Protein AF-A0A1W9LM79-F1 (afdb_monomer)

Foldseek 3Di:
DVQLLCLLVQVVVDPDPVSNVVSVVSNVVVVVVVVVVVVVLQVVVDDPPCVVVSVVVVVVVVVVVVVVLCVVLVVCCVPPNCVVSSVVSSVVVVVVVVVCVVCVVVSVDDDDDPPPPDDD

Secondary structure (DSSP, 8-state):
-HHHHHHHHHHTT--SHHHHHHHHHHHHHHHHTTHHHHHHHHHHHSPTT-HHHHHHHHHHHHHHHHHHHHHHHHHHHHHH-HHHHHHHHHHHHHHHHHHHHHTHHHHH------------

Radius of gyration: 18.41 Å; Cα contacts (8 Å, |Δi|>4): 58; chains: 1; bounding box: 43×33×53 Å

pLDDT: mean 84.74, std 12.46, range [44.78, 97.0]

Structure (mmCIF, N/CA/C/O backbone):
data_AF-A0A1W9LM79-F1
#
_entry.id   AF-A0A1W9LM79-F1
#
loop_
_atom_site.group_PDB
_atom_site.id
_atom_site.type_symbol
_atom_site.label_atom_id
_atom_site.label_alt_id
_atom_site.label_comp_id
_atom_site.label_asym_id
_atom_site.label_entity_id
_atom_site.label_seq_id
_atom_site.pdbx_PDB_ins_code
_atom_site.Cartn_x
_atom_site.Cartn_y
_atom_site.Cartn_z
_atom_site.occupancy
_atom_site.B_iso_or_equiv
_atom_site.auth_seq_id
_atom_site.auth_comp_id
_atom_site.auth_asym_id
_atom_site.auth_atom_id
_atom_site.pdbx_PDB_model_num
ATOM 1 N N . MET A 1 1 ? -6.449 5.647 -0.532 1.00 77.81 1 MET A N 1
ATOM 2 C CA . MET A 1 1 ? -6.867 4.436 -1.270 1.00 77.81 1 MET A CA 1
ATOM 3 C C . MET A 1 1 ? -6.899 4.677 -2.781 1.00 77.81 1 MET A C 1
ATOM 5 O O . MET A 1 1 ? -6.191 3.982 -3.491 1.00 77.81 1 MET A O 1
ATOM 9 N N . PHE A 1 2 ? -7.597 5.697 -3.304 1.00 81.38 2 PHE A N 1
ATOM 10 C CA . PHE A 1 2 ? -7.548 5.970 -4.755 1.00 81.38 2 PHE A CA 1
ATOM 11 C C . PHE A 1 2 ? -6.142 6.357 -5.250 1.00 81.38 2 PHE A C 1
ATOM 13 O O . PHE A 1 2 ? -5.620 5.727 -6.162 1.00 81.38 2 PHE A O 1
ATOM 20 N N . LEU A 1 3 ? -5.488 7.317 -4.580 1.00 82.44 3 LEU A N 1
ATOM 21 C CA . LEU A 1 3 ? -4.123 7.742 -4.918 1.00 82.44 3 LEU A CA 1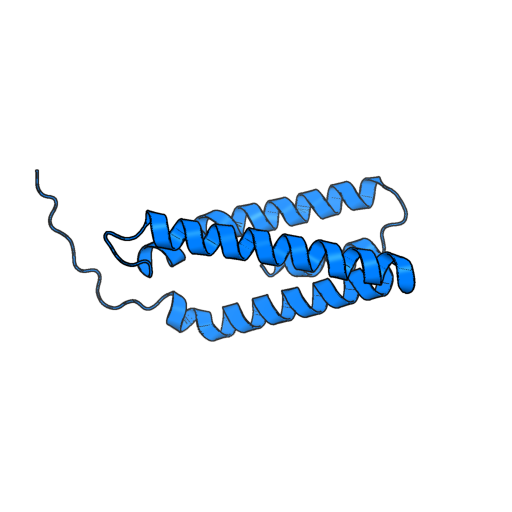
ATOM 22 C C . LEU A 1 3 ? -3.119 6.577 -4.872 1.00 82.44 3 LEU A C 1
ATOM 24 O O . LEU A 1 3 ? -2.298 6.435 -5.767 1.00 82.44 3 LEU A O 1
ATOM 28 N N . THR A 1 4 ? -3.233 5.705 -3.867 1.00 84.19 4 THR A N 1
ATOM 29 C CA . THR A 1 4 ? -2.347 4.546 -3.682 1.00 84.19 4 THR A CA 1
ATOM 30 C C . THR A 1 4 ? -2.567 3.455 -4.731 1.00 84.19 4 THR A C 1
ATOM 32 O O . THR A 1 4 ? -1.628 2.743 -5.052 1.00 84.19 4 THR A O 1
ATOM 35 N N . SER A 1 5 ? -3.771 3.339 -5.305 1.00 83.62 5 SER A N 1
ATOM 36 C CA . SER A 1 5 ? -4.100 2.301 -6.302 1.00 83.62 5 SER A CA 1
ATOM 37 C C . SER A 1 5 ? -3.487 2.569 -7.683 1.00 83.62 5 SER A C 1
ATOM 39 O O . SER A 1 5 ? -3.295 1.645 -8.472 1.00 83.62 5 SER A O 1
ATOM 41 N N . ILE A 1 6 ? -3.167 3.833 -7.982 1.00 84.50 6 ILE A N 1
ATOM 42 C CA . ILE A 1 6 ? -2.577 4.245 -9.265 1.00 84.50 6 ILE A CA 1
ATOM 43 C C . ILE A 1 6 ? -1.055 4.039 -9.267 1.00 84.50 6 ILE A C 1
ATOM 45 O O . ILE A 1 6 ? -0.471 3.809 -10.323 1.00 84.50 6 ILE A O 1
ATOM 49 N N . VAL A 1 7 ? -0.407 4.066 -8.098 1.00 88.62 7 VAL A N 1
ATOM 50 C CA . VAL A 1 7 ? 1.058 3.977 -7.996 1.00 88.62 7 VAL A CA 1
ATOM 51 C C . VAL A 1 7 ? 1.636 2.703 -8.625 1.00 88.62 7 VAL A C 1
ATOM 53 O O . VAL A 1 7 ? 2.592 2.835 -9.390 1.00 88.62 7 VAL A O 1
ATOM 56 N N . PRO A 1 8 ? 1.076 1.494 -8.409 1.00 86.56 8 PRO A N 1
ATOM 57 C CA . PRO A 1 8 ? 1.665 0.288 -8.977 1.00 86.56 8 PRO A CA 1
ATOM 58 C C . PRO A 1 8 ? 1.621 0.247 -10.510 1.00 86.56 8 PRO A C 1
ATOM 60 O O . PRO A 1 8 ? 2.518 -0.326 -11.122 1.00 86.56 8 PRO A O 1
ATOM 63 N N . LEU A 1 9 ? 0.665 0.937 -11.149 1.00 88.12 9 LEU A N 1
ATOM 64 C CA . LEU A 1 9 ? 0.668 1.120 -12.607 1.00 88.12 9 LEU A CA 1
ATOM 65 C C . LEU A 1 9 ? 1.874 1.947 -13.067 1.00 88.12 9 LEU A C 1
ATOM 67 O O . LEU A 1 9 ? 2.422 1.699 -14.137 1.00 88.12 9 LEU A O 1
ATOM 71 N N . GLY A 1 10 ? 2.317 2.903 -12.249 1.00 85.81 10 GLY A N 1
ATOM 72 C CA . GLY A 1 10 ? 3.507 3.705 -12.515 1.00 85.81 10 GLY A CA 1
ATOM 73 C C . GLY A 1 10 ? 4.794 2.879 -12.554 1.00 85.81 10 GLY A C 1
ATOM 74 O O . GLY A 1 10 ? 5.683 3.191 -13.347 1.00 85.81 10 GLY A O 1
ATOM 75 N N . TYR A 1 11 ? 4.887 1.791 -11.777 1.00 87.44 11 TYR A N 1
ATOM 76 C CA . TYR A 1 11 ? 6.069 0.919 -11.791 1.00 87.44 11 TYR A CA 1
ATOM 77 C C . TYR A 1 11 ? 6.280 0.221 -13.142 1.00 87.44 11 TYR A C 1
ATOM 79 O O . TYR A 1 11 ? 7.409 -0.135 -13.467 1.00 87.44 11 TYR A O 1
ATOM 87 N N . ILE A 1 12 ? 5.233 0.079 -13.964 1.00 87.94 12 ILE A N 1
ATOM 88 C CA . ILE A 1 12 ? 5.332 -0.501 -15.314 1.00 87.94 12 ILE A CA 1
ATOM 89 C C . ILE A 1 12 ? 6.205 0.368 -16.234 1.00 87.94 12 ILE A C 1
ATOM 91 O O . ILE A 1 12 ? 6.903 -0.154 -17.099 1.00 87.94 12 ILE A O 1
ATOM 95 N N . PHE A 1 13 ? 6.199 1.687 -16.029 1.00 87.44 13 PHE A N 1
ATOM 96 C CA . PHE A 1 13 ? 6.942 2.653 -16.846 1.00 87.44 13 PHE A CA 1
ATOM 97 C C . PHE A 1 13 ? 8.297 3.043 -16.232 1.00 87.44 13 PHE A C 1
ATOM 99 O O . PHE A 1 13 ? 8.996 3.919 -16.747 1.00 87.44 13 PHE A O 1
ATOM 106 N N . ALA A 1 14 ? 8.682 2.427 -15.111 1.00 87.19 14 ALA A N 1
ATOM 107 C CA . ALA A 1 14 ? 9.886 2.791 -14.381 1.00 87.19 14 ALA A CA 1
ATOM 108 C C . ALA A 1 14 ? 11.142 2.153 -15.001 1.00 87.19 14 ALA A C 1
ATOM 110 O O . ALA A 1 14 ? 11.462 0.998 -14.743 1.00 87.19 14 ALA A O 1
ATOM 11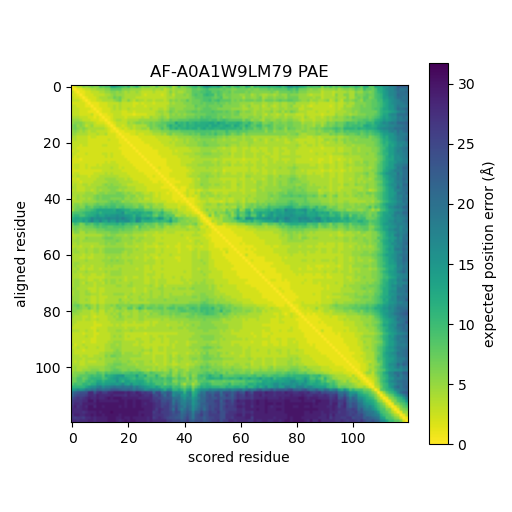1 N N . THR A 1 15 ? 11.892 2.934 -15.782 1.00 85.94 15 THR A N 1
ATOM 112 C CA . THR A 1 15 ? 13.169 2.481 -16.376 1.00 85.94 15 THR A CA 1
ATOM 113 C C . THR A 1 15 ? 14.392 2.748 -15.489 1.00 85.94 15 THR A C 1
ATOM 115 O O . THR A 1 15 ? 15.398 2.055 -15.602 1.00 85.94 15 THR A O 1
ATOM 118 N N . LEU A 1 16 ? 14.330 3.755 -14.606 1.00 90.12 16 LEU A N 1
ATOM 119 C CA . LEU A 1 16 ? 15.422 4.127 -13.699 1.00 90.12 16 LEU A CA 1
ATOM 120 C C . LEU A 1 16 ? 15.016 3.936 -12.229 1.00 90.12 16 LEU A C 1
ATOM 122 O O . LEU A 1 16 ? 13.854 4.178 -11.892 1.00 90.12 16 LEU A O 1
ATOM 126 N N . PRO A 1 17 ? 15.969 3.621 -11.324 1.00 88.88 17 PRO A N 1
ATOM 127 C CA . PRO A 1 17 ? 15.687 3.456 -9.895 1.00 88.88 17 PRO A CA 1
ATOM 128 C C . PRO A 1 17 ? 15.018 4.676 -9.245 1.00 88.88 17 PRO A C 1
ATOM 130 O O . PRO A 1 17 ? 14.146 4.524 -8.396 1.00 88.88 17 PRO A O 1
ATOM 13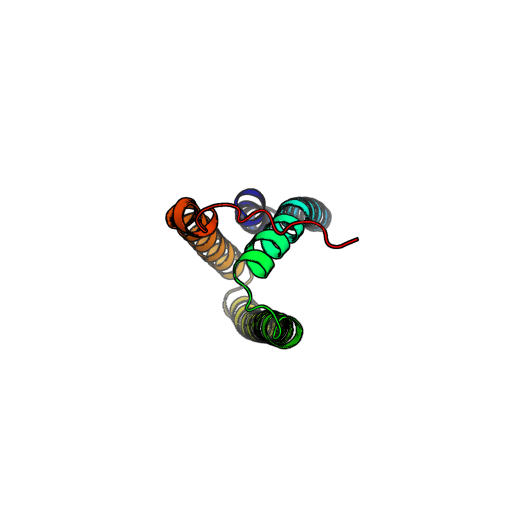3 N N . TRP A 1 18 ? 15.362 5.894 -9.682 1.00 91.38 18 TRP A N 1
ATOM 134 C CA . TRP A 1 18 ? 14.774 7.138 -9.166 1.00 91.38 18 TRP A CA 1
ATOM 135 C C . TRP A 1 18 ? 13.256 7.237 -9.361 1.00 91.38 18 TRP A C 1
ATOM 137 O O . TRP A 1 18 ? 12.576 7.817 -8.515 1.00 91.38 18 TRP A O 1
ATOM 147 N N . HIS A 1 19 ? 12.704 6.630 -10.418 1.00 91.31 19 HIS A N 1
ATOM 148 C CA . HIS A 1 19 ? 11.254 6.598 -10.626 1.00 91.31 19 HIS A CA 1
ATOM 149 C C . HIS A 1 19 ? 10.544 5.792 -9.531 1.00 91.31 19 HIS A C 1
ATOM 151 O O . HIS A 1 19 ? 9.468 6.187 -9.090 1.00 91.31 19 HIS A O 1
ATOM 157 N N . LEU A 1 20 ? 11.163 4.707 -9.049 1.00 90.50 20 LEU A N 1
ATOM 158 C CA . LEU A 1 20 ? 10.596 3.872 -7.989 1.00 90.50 20 LEU A CA 1
ATOM 159 C C . LEU A 1 20 ? 10.508 4.637 -6.668 1.00 90.50 20 LEU A C 1
ATOM 161 O O . LEU A 1 20 ? 9.470 4.597 -6.020 1.00 90.50 20 LEU A O 1
ATOM 165 N N . TYR A 1 21 ? 11.556 5.382 -6.302 1.00 91.88 21 TYR A N 1
ATOM 166 C CA . TYR A 1 21 ? 11.555 6.189 -5.077 1.00 91.88 21 TYR A CA 1
ATOM 167 C C . TYR A 1 21 ? 10.493 7.291 -5.104 1.00 91.88 21 TYR A C 1
ATOM 169 O O . TYR A 1 21 ? 9.825 7.526 -4.099 1.00 91.88 21 TYR A O 1
ATOM 177 N N . LEU A 1 22 ? 10.307 7.948 -6.253 1.00 92.81 22 LEU A N 1
ATOM 178 C CA . LEU A 1 22 ? 9.275 8.973 -6.412 1.00 92.81 22 LEU A CA 1
ATOM 179 C C . LEU A 1 22 ? 7.870 8.366 -6.301 1.00 92.81 22 LEU A C 1
ATOM 181 O O . LEU A 1 22 ? 7.016 8.904 -5.596 1.00 92.81 22 LEU A O 1
ATOM 185 N N . LEU A 1 23 ? 7.640 7.232 -6.964 1.00 92.50 23 LEU A N 1
ATOM 186 C CA . LEU A 1 23 ? 6.377 6.500 -6.886 1.00 92.50 23 LEU A CA 1
ATOM 187 C C . LEU A 1 23 ? 6.092 6.020 -5.457 1.00 92.50 23 LEU A C 1
ATOM 189 O O . LEU A 1 23 ? 4.982 6.209 -4.964 1.00 92.50 23 LEU A O 1
ATOM 193 N N . GLU A 1 24 ? 7.098 5.495 -4.757 1.00 92.50 24 GLU A N 1
ATOM 194 C CA . GLU A 1 24 ? 6.964 5.074 -3.361 1.00 92.50 24 GLU A CA 1
ATOM 195 C C . GLU A 1 24 ? 6.641 6.253 -2.437 1.00 92.50 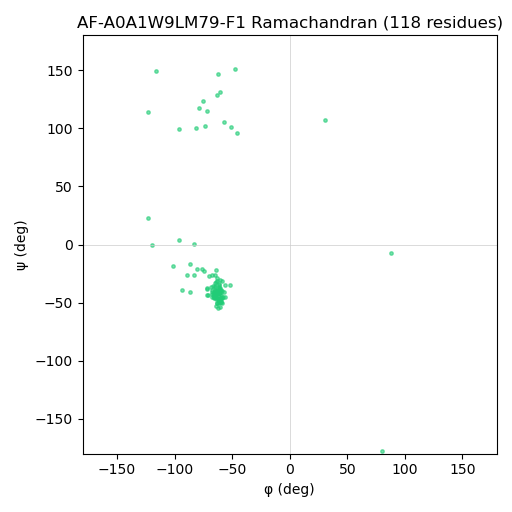24 GLU A C 1
ATOM 197 O O . GLU A 1 24 ? 5.785 6.140 -1.562 1.00 92.50 24 GLU A O 1
ATOM 202 N N . ALA A 1 25 ? 7.246 7.423 -2.665 1.00 93.12 25 ALA A N 1
ATOM 203 C CA . ALA A 1 25 ? 6.910 8.631 -1.917 1.00 93.12 25 ALA A CA 1
ATOM 204 C C . ALA A 1 25 ? 5.437 9.036 -2.119 1.00 93.12 25 ALA A C 1
ATOM 206 O O . ALA A 1 25 ? 4.748 9.372 -1.153 1.00 93.12 25 ALA A O 1
ATOM 207 N N . LEU A 1 26 ? 4.918 8.950 -3.349 1.00 92.62 26 LEU A N 1
ATOM 208 C CA . LEU A 1 26 ? 3.498 9.196 -3.633 1.00 92.62 26 LEU A CA 1
ATOM 209 C C . LEU A 1 26 ? 2.585 8.162 -2.963 1.00 92.62 26 LEU A C 1
ATOM 211 O O . LEU A 1 26 ? 1.531 8.521 -2.428 1.00 92.62 26 LEU A O 1
ATOM 215 N N . HIS A 1 27 ? 2.990 6.892 -2.953 1.00 91.62 27 HIS A N 1
ATOM 216 C CA . HIS A 1 27 ? 2.268 5.837 -2.247 1.00 91.62 27 HIS A CA 1
ATOM 217 C C . HIS A 1 27 ? 2.213 6.109 -0.740 1.00 91.62 27 HIS A C 1
ATOM 219 O O . HIS A 1 27 ? 1.130 6.090 -0.149 1.00 91.62 27 HIS A O 1
ATOM 225 N N . ALA A 1 28 ? 3.352 6.455 -0.136 1.00 91.81 28 ALA A N 1
ATOM 226 C CA . ALA A 1 28 ? 3.456 6.789 1.278 1.00 91.81 28 ALA A CA 1
ATOM 227 C C . ALA A 1 28 ? 2.582 7.996 1.653 1.00 91.81 28 ALA A C 1
ATOM 229 O O . ALA A 1 28 ? 1.875 7.946 2.660 1.00 91.81 28 ALA A O 1
ATOM 230 N N . LEU A 1 29 ? 2.544 9.041 0.817 1.00 93.38 29 LEU A N 1
ATOM 231 C CA . LEU A 1 29 ? 1.633 10.178 1.003 1.00 93.38 29 LEU A CA 1
ATOM 232 C C . LEU A 1 29 ? 0.166 9.734 0.990 1.00 93.38 29 LEU A C 1
ATOM 234 O O . LEU A 1 29 ? -0.614 10.111 1.866 1.00 93.38 29 LEU A O 1
ATOM 238 N N . GLY A 1 30 ? -0.210 8.883 0.034 1.00 90.44 30 GLY A N 1
ATOM 239 C CA . GLY A 1 30 ? -1.554 8.321 -0.025 1.00 90.44 30 GLY A CA 1
ATOM 240 C C . GLY A 1 30 ? -1.908 7.478 1.205 1.00 90.44 30 GLY A C 1
ATOM 241 O O . GLY A 1 30 ? -3.046 7.542 1.672 1.00 90.44 30 GLY A O 1
ATOM 242 N N . MET A 1 31 ? -0.951 6.727 1.756 1.00 90.38 31 MET A N 1
ATOM 243 C CA . MET A 1 31 ? -1.132 5.945 2.984 1.00 90.38 31 MET A CA 1
ATOM 244 C C . MET A 1 31 ? -1.221 6.826 4.231 1.00 90.38 31 MET A C 1
ATOM 246 O O . MET A 1 31 ? -2.075 6.578 5.083 1.00 90.38 31 MET A O 1
ATOM 250 N N . ALA A 1 32 ? -0.439 7.904 4.309 1.00 91.94 32 ALA A N 1
ATOM 251 C CA . ALA A 1 32 ? -0.519 8.879 5.397 1.00 91.94 32 ALA A CA 1
ATOM 252 C C . ALA A 1 32 ? -1.918 9.510 5.510 1.00 91.94 32 ALA A C 1
ATOM 254 O O . ALA A 1 32 ? -2.385 9.792 6.610 1.00 91.94 32 ALA A O 1
ATOM 255 N N . MET A 1 33 ? -2.628 9.661 4.388 1.00 89.81 33 MET A N 1
ATOM 256 C CA . MET A 1 33 ? -4.021 10.125 4.378 1.00 89.81 33 MET A CA 1
ATOM 257 C C . MET A 1 33 ? -5.034 9.051 4.805 1.00 89.81 33 MET A C 1
ATOM 259 O O . MET A 1 33 ? -6.157 9.388 5.167 1.00 89.81 33 MET A O 1
ATOM 263 N N . VAL A 1 34 ? -4.685 7.764 4.726 1.00 89.00 34 VAL A N 1
ATOM 264 C CA . VAL A 1 34 ? -5.598 6.640 5.001 1.00 89.00 34 VAL A CA 1
ATOM 265 C C . VAL A 1 34 ? -5.512 6.169 6.447 1.00 89.00 34 VAL A C 1
ATOM 267 O O . VAL A 1 34 ? -6.545 5.852 7.038 1.00 89.00 34 VAL A O 1
ATOM 270 N N . ILE A 1 35 ? -4.307 6.132 7.017 1.00 87.62 35 ILE A N 1
ATOM 271 C CA . ILE A 1 35 ? -4.062 5.551 8.343 1.00 87.62 35 ILE A CA 1
ATOM 272 C C . ILE A 1 35 ? -4.886 6.254 9.446 1.00 87.62 35 ILE A C 1
ATOM 274 O O . ILE A 1 35 ? -5.588 5.551 10.179 1.00 87.62 35 ILE A O 1
ATOM 278 N N . PRO A 1 36 ? -4.904 7.602 9.564 1.00 88.75 36 PRO A N 1
ATOM 279 C CA . PRO A 1 36 ? -5.657 8.261 10.634 1.00 88.75 36 PRO A CA 1
ATOM 280 C C . PRO A 1 36 ? -7.184 8.068 10.522 1.00 88.75 36 PRO A C 1
ATOM 282 O O . PRO A 1 36 ? -7.808 7.705 11.524 1.00 88.75 36 PRO A O 1
ATOM 285 N N . PRO A 1 37 ? -7.820 8.238 9.339 1.00 86.88 37 PRO A N 1
ATOM 286 C CA . PRO A 1 37 ? -9.246 7.947 9.180 1.00 86.88 37 PRO A CA 1
ATOM 287 C C . PRO A 1 37 ? -9.617 6.485 9.444 1.00 86.88 37 PRO A C 1
ATOM 289 O O . PRO A 1 37 ? -10.669 6.233 10.032 1.00 86.88 37 PRO A O 1
ATOM 292 N N . TRP A 1 38 ? -8.770 5.529 9.042 1.00 84.94 38 TRP A N 1
ATOM 293 C CA . TRP A 1 38 ? -9.002 4.105 9.301 1.00 84.94 38 TRP A CA 1
ATOM 294 C C . TRP A 1 38 ? -9.092 3.816 10.800 1.00 84.94 38 TRP A C 1
ATOM 296 O O . TRP A 1 38 ? -10.082 3.238 11.248 1.00 84.94 38 TRP A O 1
ATOM 306 N N . GLY A 1 39 ? 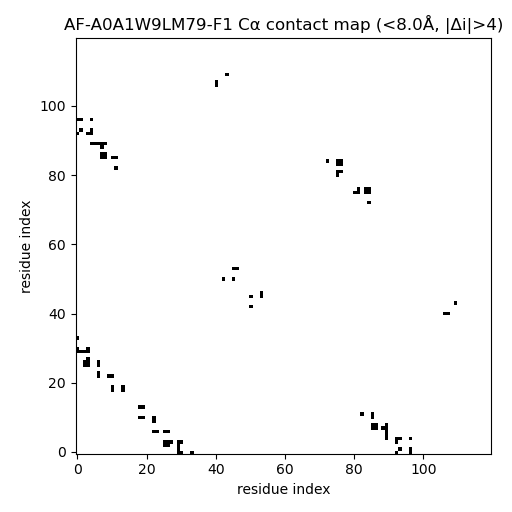-8.131 4.312 11.588 1.00 84.38 39 GLY A N 1
ATOM 307 C CA . GLY A 1 39 ? -8.150 4.147 13.044 1.00 84.38 39 GLY A CA 1
ATOM 308 C C . GLY A 1 39 ? -9.400 4.747 13.699 1.00 84.38 39 GLY A C 1
ATOM 309 O O . GLY A 1 39 ? -10.009 4.118 14.564 1.00 84.38 39 GLY A O 1
ATOM 310 N N . GLY A 1 40 ? -9.850 5.920 13.238 1.00 83.12 40 GLY A N 1
ATOM 311 C CA . GLY A 1 40 ? -11.080 6.548 13.734 1.00 83.12 40 GLY A CA 1
ATOM 312 C C . GLY A 1 40 ? -12.351 5.742 13.430 1.00 83.12 40 GLY A C 1
ATOM 313 O O . GLY A 1 40 ? -13.222 5.597 14.292 1.00 83.12 40 GLY A O 1
ATOM 314 N N . ILE A 1 41 ? -12.459 5.181 12.220 1.00 82.75 41 ILE A N 1
ATOM 315 C CA . ILE A 1 41 ? -13.587 4.317 11.829 1.00 82.75 41 ILE A CA 1
ATOM 316 C C . ILE A 1 41 ? -13.557 3.009 12.624 1.00 82.75 41 ILE A C 1
ATOM 318 O O . ILE A 1 41 ? -14.605 2.566 13.101 1.00 82.75 41 ILE A O 1
ATOM 322 N N . PHE A 1 42 ? -12.375 2.415 12.793 1.00 82.94 42 PHE A N 1
ATOM 323 C CA . PHE A 1 42 ? -12.200 1.143 13.484 1.00 82.94 42 PHE A CA 1
ATOM 324 C C . PHE A 1 42 ? -12.616 1.237 14.954 1.00 82.94 42 PHE A C 1
ATOM 326 O O . PHE A 1 42 ? -13.480 0.477 15.385 1.00 82.94 42 PHE A O 1
ATOM 333 N N . ILE A 1 43 ? -12.121 2.231 15.703 1.00 80.31 43 ILE A N 1
ATOM 334 C CA . ILE A 1 43 ? -12.460 2.409 17.129 1.00 80.31 43 ILE A CA 1
ATOM 335 C C . ILE A 1 43 ? -13.965 2.656 17.330 1.00 80.31 43 ILE A C 1
ATOM 337 O O . ILE A 1 43 ? -14.554 2.165 18.289 1.00 80.31 43 ILE A O 1
ATOM 341 N N . ARG A 1 44 ? -14.639 3.360 16.406 1.00 77.75 44 ARG A N 1
ATOM 342 C CA . ARG A 1 44 ? -16.100 3.580 16.475 1.00 77.75 44 ARG A CA 1
ATOM 343 C C . ARG A 1 44 ? -16.908 2.276 16.377 1.00 77.75 44 ARG A C 1
ATOM 345 O O . ARG A 1 44 ? -18.036 2.192 16.884 1.00 77.75 44 ARG A O 1
ATOM 352 N N . HIS A 1 45 ? -16.364 1.273 15.698 1.00 78.75 45 HIS A N 1
ATOM 353 C CA . HIS A 1 45 ? -17.002 -0.028 15.504 1.00 78.75 45 HIS A CA 1
ATOM 354 C C . HIS A 1 45 ? -16.454 -1.108 16.440 1.00 78.75 45 HIS A C 1
ATOM 356 O O . HIS A 1 45 ? -17.164 -2.083 16.679 1.00 78.75 45 HIS A O 1
ATOM 362 N N . ALA A 1 46 ? -15.270 -0.901 17.017 1.00 79.06 46 ALA A N 1
ATOM 363 C CA . ALA A 1 46 ? -14.665 -1.781 18.001 1.00 79.06 46 ALA A CA 1
ATOM 364 C C . ALA A 1 46 ? -15.517 -1.888 19.277 1.00 79.06 46 ALA A C 1
ATOM 366 O O . ALA A 1 46 ? -16.201 -0.947 19.697 1.00 79.06 46 ALA A O 1
ATOM 367 N N . GLU A 1 47 ? -15.489 -3.070 19.889 1.00 75.38 47 GLU A N 1
ATOM 368 C CA . GLU A 1 47 ? -16.222 -3.356 21.118 1.00 75.38 47 GLU A CA 1
ATOM 369 C C . GLU A 1 47 ? -15.509 -2.709 22.316 1.00 75.38 47 GLU A C 1
ATOM 371 O O . GLU A 1 47 ? -14.329 -2.966 22.576 1.00 75.38 47 GLU A O 1
ATOM 376 N N . LYS A 1 48 ? -16.234 -1.871 23.067 1.00 75.12 48 LYS A N 1
ATOM 377 C CA . LYS A 1 48 ? -15.706 -1.239 24.284 1.00 75.12 48 LYS A CA 1
ATOM 378 C C . LYS A 1 48 ? -15.313 -2.320 25.297 1.00 75.12 48 LYS A C 1
ATOM 380 O O . LYS A 1 48 ? -16.097 -3.224 25.565 1.00 75.12 48 LYS A O 1
ATOM 385 N N . GLY A 1 49 ? -14.112 -2.219 25.866 1.00 78.88 49 GLY A N 1
ATOM 386 C CA . GLY A 1 49 ? -13.576 -3.196 26.827 1.00 78.88 49 GLY A CA 1
ATOM 387 C C . GLY A 1 49 ? -12.816 -4.376 26.206 1.00 78.88 49 GLY A C 1
ATOM 388 O O . GLY A 1 49 ? -12.164 -5.117 26.935 1.00 78.88 49 GLY A O 1
ATOM 389 N N . LYS A 1 50 ? -12.826 -4.524 24.872 1.00 84.00 50 LYS A N 1
ATOM 390 C CA . LYS A 1 50 ? -12.007 -5.508 24.136 1.00 84.00 50 LYS A CA 1
ATOM 391 C C . LYS A 1 50 ? -11.109 -4.857 23.081 1.00 84.00 50 LYS A C 1
ATOM 393 O O . LYS A 1 50 ? -10.668 -5.516 22.146 1.00 84.00 50 LYS A O 1
ATOM 398 N N . GLU A 1 51 ? -10.805 -3.572 23.237 1.00 84.75 51 GLU A N 1
ATOM 399 C CA . GLU A 1 51 ? -10.046 -2.785 22.256 1.00 84.75 51 GLU A CA 1
ATOM 400 C C . GLU A 1 51 ? -8.687 -3.415 21.936 1.00 84.75 51 GLU A C 1
ATOM 402 O O . GLU A 1 51 ? -8.354 -3.582 20.766 1.00 84.75 51 GLU A O 1
ATOM 407 N N . ALA A 1 52 ? -7.945 -3.853 22.959 1.00 85.62 52 ALA A N 1
ATOM 408 C CA . ALA A 1 52 ? -6.659 -4.527 22.779 1.00 85.62 52 ALA A CA 1
ATOM 409 C C . ALA A 1 52 ? -6.783 -5.829 21.964 1.00 85.62 52 ALA A C 1
ATOM 411 O O . ALA A 1 52 ? -5.927 -6.117 21.131 1.00 85.62 52 ALA A O 1
ATOM 412 N N . PHE A 1 53 ? -7.865 -6.591 22.155 1.00 89.56 53 PHE A N 1
ATOM 413 C CA . PHE A 1 53 ? -8.128 -7.802 21.379 1.00 89.56 53 PHE A CA 1
ATOM 414 C C . PHE A 1 53 ? -8.512 -7.474 19.929 1.00 89.56 53 PHE A C 1
ATOM 416 O O . PHE A 1 53 ? -7.982 -8.088 19.008 1.00 89.56 53 PHE A O 1
ATOM 423 N N . CYS A 1 54 ? -9.374 -6.475 19.706 1.00 87.94 54 CYS A N 1
ATOM 424 C CA . CYS A 1 54 ? -9.744 -6.027 18.360 1.00 87.9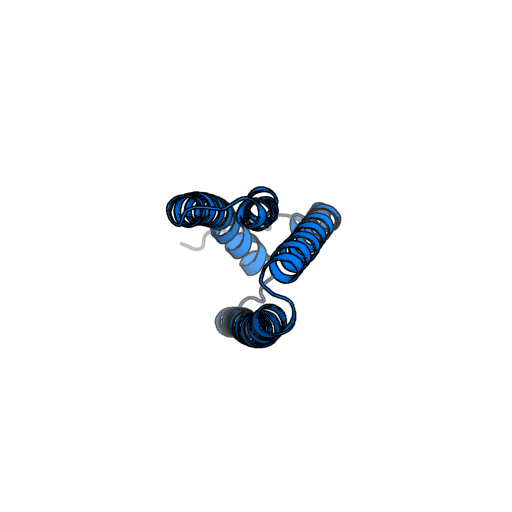4 54 CYS A CA 1
ATOM 425 C C . CYS A 1 54 ? -8.528 -5.526 17.567 1.00 87.94 54 CYS A C 1
ATOM 427 O O . CYS A 1 54 ? -8.344 -5.930 16.422 1.00 87.94 54 CYS A O 1
ATOM 429 N N . TRP A 1 55 ? -7.682 -4.694 18.180 1.00 88.19 55 TRP A N 1
ATOM 430 C CA . TRP A 1 55 ? -6.439 -4.223 17.564 1.00 88.19 55 TRP A CA 1
ATOM 431 C C . TRP A 1 55 ? -5.443 -5.361 17.328 1.00 88.19 55 TRP A C 1
ATOM 433 O O . TRP A 1 55 ? -4.831 -5.420 16.268 1.00 88.19 55 TRP A O 1
ATOM 443 N N . SER A 1 56 ? -5.324 -6.310 18.262 1.00 92.38 56 SER A N 1
ATOM 444 C CA . SER A 1 56 ? -4.483 -7.497 18.069 1.00 92.38 56 SER A CA 1
ATOM 445 C C . SER A 1 56 ? -4.955 -8.353 16.889 1.00 92.38 56 SER A C 1
ATOM 447 O O . SER A 1 56 ? -4.128 -8.803 16.093 1.00 92.38 56 SER A O 1
ATOM 449 N N . LEU A 1 57 ? -6.269 -8.539 16.732 1.00 92.81 57 LEU A N 1
ATOM 450 C CA . LEU A 1 57 ? -6.845 -9.269 15.605 1.00 92.81 57 LEU A CA 1
ATOM 451 C C . LEU A 1 57 ? -6.595 -8.543 14.277 1.00 92.81 57 LEU A C 1
ATOM 453 O O . LEU A 1 57 ? -6.223 -9.180 13.294 1.00 92.81 57 LEU A O 1
ATOM 457 N N . GLU A 1 58 ? -6.755 -7.218 14.260 1.00 91.50 58 GLU A N 1
ATOM 458 C CA . GLU A 1 58 ? -6.478 -6.380 13.090 1.00 91.50 58 GLU A CA 1
ATOM 459 C C . GLU A 1 58 ? -5.005 -6.462 12.675 1.00 91.50 58 GLU A C 1
ATOM 461 O O . GLU A 1 58 ? -4.706 -6.817 11.534 1.00 91.50 58 GLU A O 1
ATOM 466 N N . SER A 1 59 ? -4.085 -6.270 13.621 1.00 92.06 59 SER A N 1
ATOM 467 C CA . SER A 1 59 ? -2.645 -6.326 13.361 1.00 92.06 59 SER A CA 1
ATOM 468 C C . SER A 1 59 ? -2.187 -7.724 12.941 1.00 92.06 59 SER A C 1
ATOM 470 O O . SER A 1 59 ? -1.350 -7.861 12.048 1.00 92.06 59 SER A O 1
ATOM 472 N N . SER A 1 60 ? -2.770 -8.776 13.525 1.00 95.75 60 SER A N 1
ATOM 473 C CA . SER A 1 60 ? -2.523 -10.161 13.100 1.00 95.75 60 SER A CA 1
ATOM 474 C C . SER A 1 60 ? -3.023 -10.401 11.676 1.00 95.75 60 SER A C 1
ATOM 476 O O . SER A 1 60 ? -2.320 -11.009 10.871 1.00 95.75 60 SER A O 1
ATOM 478 N N . GLY A 1 61 ? -4.208 -9.884 11.340 1.00 95.44 61 GLY A N 1
ATOM 479 C CA . GLY A 1 61 ? -4.762 -9.945 9.990 1.00 95.44 61 GLY A CA 1
ATOM 480 C C . GLY A 1 61 ? -3.866 -9.248 8.966 1.00 95.44 61 GLY A C 1
ATOM 481 O O . GLY A 1 61 ? -3.547 -9.838 7.932 1.00 95.44 61 GLY A O 1
ATOM 482 N N . ILE A 1 62 ? -3.388 -8.039 9.283 1.00 93.38 62 ILE A N 1
ATOM 483 C CA . ILE A 1 62 ? -2.418 -7.316 8.450 1.00 93.38 62 ILE A CA 1
ATOM 484 C C . ILE A 1 62 ? -1.144 -8.146 8.283 1.00 93.38 62 ILE A C 1
ATOM 486 O O . ILE A 1 62 ? -0.727 -8.378 7.150 1.00 93.38 62 ILE A O 1
ATOM 490 N N . GLY A 1 63 ? -0.563 -8.656 9.371 1.00 95.25 63 GLY A N 1
ATOM 491 C CA . GLY A 1 63 ? 0.666 -9.452 9.325 1.00 95.25 63 GLY A CA 1
ATOM 492 C C . GLY A 1 63 ? 0.536 -10.720 8.475 1.00 95.25 63 GLY A C 1
ATOM 493 O O . GLY A 1 63 ? 1.377 -10.977 7.613 1.00 95.25 63 GLY A O 1
ATOM 494 N N . ILE A 1 64 ? -0.548 -11.480 8.658 1.00 96.94 64 ILE A N 1
ATOM 495 C CA . ILE A 1 64 ? -0.829 -12.686 7.865 1.00 96.94 64 ILE A CA 1
ATOM 496 C C . ILE A 1 64 ? -1.011 -12.319 6.391 1.00 96.94 64 ILE A C 1
ATOM 498 O O . ILE A 1 64 ? -0.403 -12.947 5.525 1.00 96.94 64 ILE A O 1
ATOM 502 N N . SER A 1 65 ? -1.804 -11.284 6.095 1.00 93.81 65 SER A N 1
ATOM 503 C CA . SER A 1 65 ? -2.040 -10.848 4.716 1.00 93.81 65 SER A CA 1
ATOM 504 C C . SER A 1 65 ? -0.754 -10.382 4.028 1.00 93.81 65 SER A C 1
ATOM 506 O O . SER A 1 65 ? -0.525 -10.744 2.876 1.00 93.81 65 SER A O 1
ATOM 508 N N . ALA A 1 66 ? 0.124 -9.669 4.742 1.00 94.44 66 ALA A N 1
ATOM 509 C CA . ALA A 1 66 ? 1.423 -9.236 4.238 1.00 94.44 66 ALA A CA 1
ATOM 510 C C . ALA A 1 66 ? 2.348 -10.430 3.962 1.00 94.44 66 ALA A C 1
ATOM 512 O O . ALA A 1 66 ? 2.994 -10.474 2.916 1.00 94.44 66 ALA A O 1
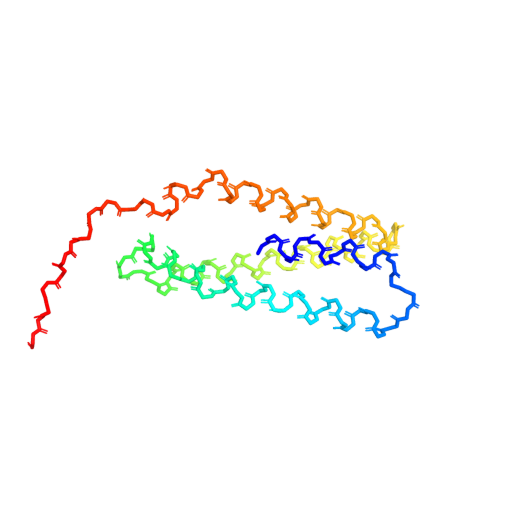ATOM 513 N N . GLY A 1 67 ? 2.369 -11.426 4.854 1.00 97.00 67 GLY A N 1
ATOM 514 C CA . GLY A 1 67 ? 3.125 -12.663 4.653 1.00 97.00 67 GLY A CA 1
ATOM 515 C C . GLY A 1 67 ? 2.651 -13.440 3.424 1.00 97.00 67 GLY A C 1
ATOM 516 O O . GLY A 1 67 ? 3.459 -13.786 2.561 1.00 97.00 67 GLY A O 1
ATOM 517 N N . VAL A 1 68 ? 1.337 -13.655 3.301 1.00 96.38 68 VAL A N 1
ATOM 518 C CA . VAL A 1 68 ? 0.740 -14.330 2.137 1.00 96.38 68 VAL A CA 1
ATOM 519 C C . VAL A 1 68 ? 1.033 -13.551 0.857 1.00 96.38 68 VAL A C 1
ATOM 521 O O . VAL A 1 68 ? 1.531 -14.142 -0.098 1.00 96.38 68 VAL A O 1
ATOM 524 N N . ALA A 1 6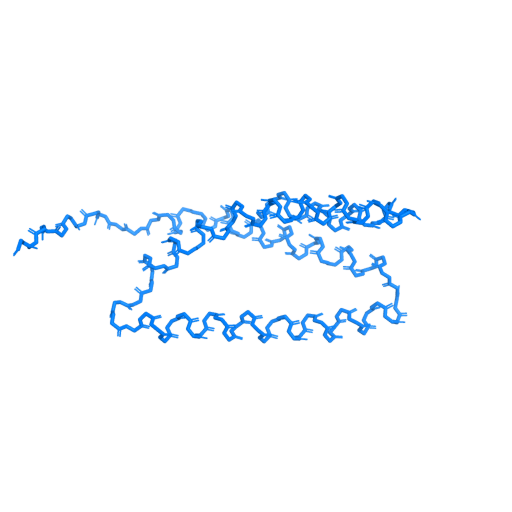9 ? 0.807 -12.234 0.854 1.00 94.06 69 ALA A N 1
ATOM 525 C CA . ALA A 1 69 ? 1.066 -11.373 -0.295 1.00 94.06 69 ALA A CA 1
ATOM 526 C C . ALA A 1 69 ? 2.544 -11.388 -0.710 1.00 94.06 69 ALA A C 1
ATOM 528 O O . ALA A 1 69 ? 2.837 -11.421 -1.904 1.00 94.06 69 ALA A O 1
ATOM 529 N N . GLY A 1 70 ? 3.472 -11.417 0.252 1.00 94.94 70 GLY A N 1
ATOM 530 C CA . GLY A 1 70 ? 4.906 -11.535 -0.006 1.00 94.94 70 GLY A CA 1
ATOM 531 C C . GLY A 1 70 ? 5.277 -12.867 -0.659 1.00 94.94 70 GLY A C 1
ATOM 532 O O . GLY A 1 70 ? 5.996 -12.877 -1.658 1.00 94.94 70 GLY A O 1
ATOM 533 N N . ILE A 1 71 ? 4.740 -13.985 -0.156 1.00 96.56 71 ILE A N 1
ATOM 534 C CA . ILE A 1 71 ? 4.973 -15.322 -0.728 1.00 96.56 71 ILE A CA 1
ATOM 535 C C . ILE A 1 71 ? 4.403 -15.404 -2.147 1.00 96.56 71 ILE A C 1
ATOM 537 O O . ILE A 1 71 ? 5.120 -15.759 -3.085 1.00 96.56 71 ILE A O 1
ATOM 541 N N . THR A 1 72 ? 3.125 -15.054 -2.325 1.00 95.00 72 THR A N 1
ATOM 542 C CA . THR A 1 72 ? 2.466 -15.128 -3.636 1.00 95.00 72 THR A CA 1
ATOM 543 C C . THR A 1 72 ? 3.084 -14.145 -4.620 1.00 95.00 72 THR A C 1
ATOM 545 O O . THR A 1 72 ? 3.328 -14.497 -5.770 1.00 95.00 72 THR A O 1
ATOM 548 N N . GLY A 1 73 ? 3.390 -12.928 -4.166 1.00 93.56 73 GLY A N 1
ATOM 549 C CA . GLY A 1 73 ? 3.996 -11.894 -4.990 1.00 93.56 73 GLY A CA 1
ATOM 550 C C . GLY A 1 73 ? 5.408 -12.267 -5.431 1.00 93.56 73 GLY A C 1
ATOM 551 O O . GLY A 1 73 ? 5.729 -12.165 -6.612 1.00 93.56 73 GLY A O 1
ATOM 552 N N . GLY A 1 74 ? 6.230 -12.797 -4.523 1.00 94.31 74 GLY A N 1
ATOM 553 C CA . GLY A 1 74 ? 7.566 -13.291 -4.856 1.00 94.31 74 GLY A CA 1
ATOM 554 C C . GLY A 1 74 ? 7.534 -14.448 -5.858 1.00 94.31 74 GLY A C 1
ATOM 555 O O . GLY A 1 74 ? 8.321 -14.462 -6.805 1.00 94.31 74 GLY A O 1
ATOM 556 N N . LEU A 1 75 ? 6.595 -15.389 -5.699 1.00 95.69 75 LEU A N 1
ATOM 557 C CA . LEU A 1 75 ? 6.444 -16.517 -6.621 1.00 95.69 75 LEU A CA 1
ATOM 558 C C . LEU A 1 75 ? 6.009 -16.060 -8.022 1.00 95.69 75 LEU A C 1
ATOM 560 O O . LEU A 1 75 ? 6.590 -16.501 -9.014 1.00 95.69 75 LEU A O 1
ATOM 564 N N . ILE A 1 76 ? 5.036 -15.145 -8.103 1.00 94.88 76 ILE A N 1
ATOM 565 C CA . ILE A 1 76 ? 4.569 -14.569 -9.373 1.00 94.88 76 ILE A CA 1
ATOM 566 C C . ILE A 1 76 ? 5.693 -13.779 -10.046 1.00 94.88 76 ILE A C 1
ATOM 568 O O . ILE A 1 76 ? 5.953 -13.991 -11.228 1.00 94.88 76 ILE A O 1
ATOM 572 N N . ALA A 1 77 ? 6.400 -12.929 -9.296 1.00 93.56 77 ALA A N 1
ATOM 573 C CA . ALA A 1 77 ? 7.511 -12.141 -9.822 1.00 93.56 77 ALA A CA 1
ATOM 574 C C . ALA A 1 77 ? 8.640 -13.030 -10.361 1.00 93.56 77 ALA A C 1
ATOM 576 O O . ALA A 1 77 ? 9.195 -12.750 -11.421 1.00 93.56 77 ALA A O 1
ATOM 577 N N . LYS A 1 78 ? 8.947 -14.134 -9.667 1.00 94.62 78 LYS A N 1
ATOM 578 C CA . LYS A 1 78 ? 9.961 -15.099 -10.106 1.00 94.62 78 LYS A CA 1
ATOM 579 C C . LYS A 1 78 ? 9.548 -15.857 -11.372 1.00 94.62 78 LYS A C 1
ATOM 581 O O . LYS A 1 78 ? 10.404 -16.120 -12.209 1.00 94.62 78 LYS A O 1
ATOM 586 N N . ALA A 1 79 ? 8.276 -16.241 -11.498 1.00 94.75 79 ALA A N 1
ATOM 587 C CA . ALA A 1 79 ? 7.801 -17.084 -12.598 1.00 94.75 79 ALA A CA 1
ATOM 588 C C . ALA A 1 79 ? 7.398 -16.293 -13.857 1.00 94.75 79 ALA A C 1
ATOM 590 O O . ALA A 1 79 ? 7.698 -16.721 -14.967 1.00 94.75 79 ALA A O 1
ATOM 591 N N . PHE A 1 80 ? 6.729 -15.150 -13.690 1.00 91.62 80 PHE A N 1
ATOM 592 C CA . PHE A 1 80 ? 6.128 -14.369 -14.781 1.00 91.62 80 PHE A CA 1
ATOM 593 C C . PHE A 1 80 ? 6.688 -12.940 -14.895 1.00 91.62 80 PHE A C 1
ATOM 595 O O . PHE A 1 80 ? 6.270 -12.179 -15.769 1.00 91.62 80 PHE A O 1
ATOM 602 N N . GLY A 1 81 ? 7.626 -12.559 -14.024 1.00 91.25 81 GLY A N 1
ATOM 603 C CA . GLY A 1 81 ? 8.172 -11.205 -13.957 1.00 91.25 81 GLY A CA 1
ATOM 604 C C . GLY A 1 81 ? 7.273 -10.217 -13.205 1.00 91.25 81 GLY A C 1
ATOM 605 O O . GLY A 1 81 ? 6.216 -10.554 -12.671 1.00 91.25 81 GLY A O 1
ATOM 606 N N . PHE A 1 82 ? 7.704 -8.956 -13.161 1.00 87.50 82 PHE A N 1
ATOM 607 C CA . PHE A 1 82 ? 7.040 -7.903 -12.383 1.00 87.50 82 PHE A CA 1
ATOM 608 C C . PHE A 1 82 ? 5.802 -7.295 -13.062 1.00 87.50 82 PHE A C 1
ATOM 610 O O . PHE A 1 82 ? 4.942 -6.739 -12.385 1.00 87.50 82 PHE A O 1
ATOM 617 N N . LEU A 1 83 ? 5.667 -7.417 -14.386 1.00 89.88 83 LEU A N 1
ATOM 618 C CA . LEU A 1 83 ? 4.546 -6.830 -15.127 1.00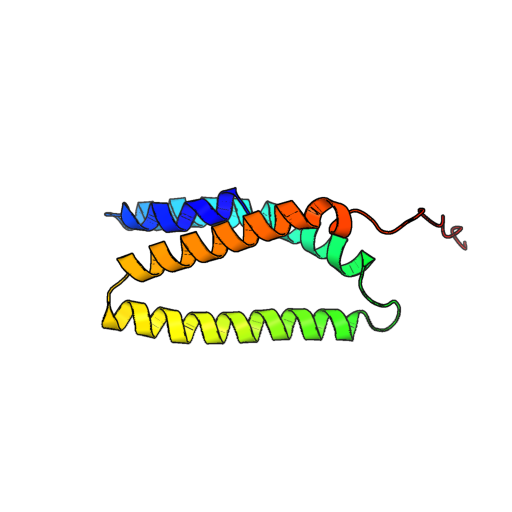 89.88 83 LEU A CA 1
ATOM 619 C C . LEU A 1 83 ? 3.163 -7.363 -14.675 1.00 89.88 83 LEU A C 1
ATOM 621 O O . LEU A 1 83 ? 2.315 -6.548 -14.301 1.00 89.88 83 LEU A O 1
ATOM 625 N N . PRO A 1 84 ? 2.905 -8.690 -14.645 1.00 89.88 84 PRO A N 1
ATOM 626 C CA . PRO A 1 84 ? 1.619 -9.213 -14.176 1.00 89.88 84 PRO A CA 1
ATOM 627 C C . PRO A 1 84 ? 1.405 -8.990 -12.675 1.00 89.88 84 PRO A C 1
ATOM 629 O O . PRO A 1 84 ? 0.263 -8.863 -12.237 1.00 89.88 84 PRO A O 1
ATOM 632 N N . LEU A 1 85 ? 2.486 -8.894 -11.894 1.00 92.19 85 LEU A N 1
ATOM 633 C CA . LEU A 1 85 ? 2.422 -8.568 -10.473 1.00 92.19 85 LEU A CA 1
ATOM 634 C C . LEU A 1 85 ? 1.818 -7.174 -10.263 1.00 92.19 85 LEU A C 1
ATOM 636 O O . LEU A 1 85 ? 0.826 -7.031 -9.552 1.00 92.19 85 LEU A O 1
ATOM 640 N N . PHE A 1 86 ? 2.390 -6.154 -10.906 1.00 90.50 86 PHE A N 1
ATOM 641 C CA . PHE A 1 86 ? 1.928 -4.776 -10.754 1.00 90.50 86 PHE A CA 1
ATOM 642 C C . PHE A 1 86 ? 0.505 -4.582 -11.277 1.00 90.50 86 PHE A C 1
ATOM 644 O O . PHE A 1 86 ? -0.307 -3.955 -10.598 1.00 90.50 86 PHE A O 1
ATOM 651 N N . LEU A 1 87 ? 0.163 -5.192 -12.418 1.00 91.06 87 LEU A N 1
ATOM 652 C CA . LEU A 1 87 ? -1.210 -5.180 -12.931 1.00 91.06 87 LEU A CA 1
ATOM 653 C C . LEU A 1 87 ? -2.194 -5.831 -11.952 1.00 91.06 87 LEU A C 1
ATOM 655 O O . LEU A 1 87 ? -3.237 -5.248 -11.655 1.00 91.06 87 LEU A O 1
ATOM 659 N N . GLY A 1 88 ? -1.855 -7.006 -11.413 1.00 91.38 88 GLY A N 1
ATOM 660 C CA . GLY A 1 88 ? -2.694 -7.705 -10.440 1.00 91.38 88 GLY A CA 1
ATOM 661 C C . GLY A 1 88 ? -2.921 -6.882 -9.171 1.00 91.38 88 GLY A C 1
ATOM 662 O O . GLY A 1 88 ? -4.063 -6.714 -8.740 1.00 91.38 88 GLY A O 1
ATOM 663 N N . VAL A 1 89 ? -1.856 -6.299 -8.612 1.00 91.06 89 VAL A N 1
ATOM 664 C CA . VAL A 1 89 ? -1.942 -5.435 -7.422 1.00 91.06 89 VAL A CA 1
ATOM 665 C C . VAL A 1 89 ? -2.792 -4.193 -7.701 1.00 91.06 89 VAL A C 1
ATOM 667 O O . VAL A 1 89 ? -3.639 -3.835 -6.879 1.00 91.06 89 VAL A O 1
ATOM 670 N N . SER A 1 90 ? -2.644 -3.557 -8.865 1.00 90.12 90 SER A N 1
ATOM 671 C CA . SER A 1 90 ? -3.476 -2.411 -9.248 1.00 90.12 90 SER A CA 1
ATOM 672 C C . SER A 1 90 ? -4.955 -2.768 -9.392 1.00 90.12 90 SER A C 1
ATOM 674 O O . SER A 1 90 ? -5.808 -2.035 -8.896 1.00 90.12 90 SER A O 1
ATOM 676 N N . ILE A 1 91 ? -5.286 -3.910 -10.000 1.00 91.69 91 ILE A N 1
ATOM 677 C CA . ILE A 1 91 ? -6.682 -4.359 -10.122 1.00 91.69 91 ILE A CA 1
ATOM 678 C C . ILE A 1 91 ? -7.280 -4.644 -8.739 1.00 91.69 91 ILE A C 1
ATOM 680 O O . ILE A 1 91 ? -8.393 -4.200 -8.443 1.00 91.69 91 ILE A O 1
ATOM 684 N N . LEU A 1 92 ? -6.540 -5.338 -7.869 1.00 91.00 92 LEU A N 1
ATOM 685 C CA . LEU A 1 92 ? -6.993 -5.660 -6.514 1.00 91.00 92 LEU A CA 1
ATOM 686 C C . LEU A 1 92 ? -7.213 -4.401 -5.668 1.00 91.00 92 LEU A C 1
ATOM 688 O O . LEU A 1 92 ? -8.256 -4.262 -5.029 1.00 91.00 92 LEU A O 1
ATOM 692 N N . THR A 1 93 ? -6.272 -3.457 -5.694 1.00 89.31 93 THR A N 1
ATOM 693 C CA . THR A 1 93 ? -6.373 -2.198 -4.933 1.00 89.31 93 THR A CA 1
ATOM 694 C C . THR A 1 93 ? -7.479 -1.285 -5.460 1.00 89.31 93 THR A C 1
ATOM 696 O O . THR A 1 93 ? -8.209 -0.676 -4.671 1.00 89.31 93 THR A O 1
ATOM 699 N N . MET A 1 94 ? -7.686 -1.247 -6.779 1.00 89.88 94 MET A N 1
ATOM 700 C CA . MET A 1 94 ? -8.787 -0.498 -7.382 1.00 89.88 94 MET A CA 1
ATOM 701 C C . MET A 1 94 ? -10.145 -1.118 -7.034 1.00 89.88 94 MET A C 1
ATOM 703 O O . MET A 1 94 ? -11.072 -0.396 -6.666 1.00 89.88 94 MET A O 1
ATOM 707 N N . THR A 1 95 ? -10.236 -2.451 -7.042 1.00 91.31 95 THR A N 1
ATOM 708 C CA . THR A 1 95 ? -11.425 -3.187 -6.588 1.00 91.31 95 THR A CA 1
ATOM 709 C C . THR A 1 95 ? -11.705 -2.898 -5.113 1.00 91.31 95 THR A C 1
ATOM 711 O O . THR A 1 95 ? -12.818 -2.513 -4.767 1.00 91.31 95 THR A O 1
ATOM 714 N N . ALA A 1 96 ? -10.694 -2.967 -4.243 1.00 88.94 96 ALA A N 1
ATOM 715 C CA . ALA A 1 96 ? -10.836 -2.637 -2.824 1.00 88.94 96 ALA A CA 1
ATOM 716 C C . ALA A 1 96 ? -11.305 -1.188 -2.602 1.00 88.94 96 ALA A C 1
ATOM 718 O O . ALA A 1 96 ? -12.215 -0.942 -1.809 1.00 88.94 96 ALA A O 1
ATOM 719 N N . THR A 1 97 ? -10.738 -0.231 -3.344 1.00 88.75 97 THR A N 1
ATOM 720 C CA . THR A 1 97 ? -11.162 1.177 -3.303 1.00 88.75 97 THR A CA 1
ATOM 721 C C . THR A 1 97 ? -12.619 1.333 -3.743 1.00 88.75 97 THR A C 1
ATOM 723 O O . THR A 1 97 ? -13.370 2.083 -3.117 1.00 88.75 97 THR A O 1
ATOM 726 N N . PHE A 1 98 ? -13.037 0.609 -4.784 1.00 89.94 98 PHE A N 1
ATOM 727 C CA . PHE A 1 98 ? -14.414 0.622 -5.270 1.00 89.94 98 PHE A CA 1
ATOM 728 C C . PHE A 1 98 ? -15.394 0.031 -4.247 1.00 89.94 98 PHE A C 1
ATOM 730 O O . PHE A 1 98 ? -16.416 0.656 -3.955 1.00 89.94 98 PHE A O 1
ATOM 737 N N . LEU A 1 99 ? -15.061 -1.112 -3.632 1.00 88.56 99 LEU A N 1
ATOM 738 C CA . LEU A 1 99 ? -15.862 -1.681 -2.544 1.00 88.56 99 LEU A CA 1
ATOM 739 C C . LEU A 1 99 ? -15.985 -0.698 -1.378 1.00 88.56 99 LEU A C 1
ATOM 741 O O . LEU A 1 99 ? -17.095 -0.462 -0.905 1.00 88.56 99 LEU A O 1
ATOM 745 N N . LEU A 1 100 ? -14.875 -0.079 -0.957 1.00 85.62 100 LEU A N 1
ATOM 746 C CA . LEU A 1 100 ? -14.865 0.905 0.129 1.00 85.62 100 LEU A CA 1
ATOM 747 C C . LEU A 1 100 ? -15.773 2.103 -0.183 1.00 85.62 100 LEU A C 1
ATOM 749 O O . LEU A 1 100 ? -16.485 2.600 0.692 1.00 85.62 100 LEU A O 1
ATOM 753 N N . PHE A 1 101 ? -15.784 2.550 -1.440 1.00 86.38 101 PHE A N 1
ATOM 754 C CA . PHE A 1 101 ? -16.672 3.612 -1.895 1.00 86.38 101 PHE A CA 1
ATOM 755 C C . PHE A 1 101 ? -18.150 3.198 -1.862 1.00 86.38 101 PHE A C 1
ATOM 757 O O . PHE A 1 101 ? -18.992 4.027 -1.519 1.00 86.38 101 PHE A O 1
ATOM 764 N N . LEU A 1 102 ? -18.475 1.937 -2.160 1.00 87.06 102 LEU A N 1
ATOM 765 C CA . LEU A 1 102 ? -19.846 1.420 -2.104 1.00 87.06 102 LEU A CA 1
ATOM 766 C C . LEU A 1 102 ? -20.372 1.365 -0.662 1.00 87.06 102 LEU A C 1
ATOM 768 O O . LEU A 1 102 ? -21.470 1.845 -0.379 1.00 87.06 102 LEU A O 1
ATOM 772 N N . ILE A 1 103 ? -19.555 0.862 0.268 1.00 85.69 103 ILE A N 1
ATOM 773 C CA . ILE A 1 103 ? -19.928 0.728 1.687 1.00 85.69 103 ILE A CA 1
ATOM 774 C C . ILE A 1 103 ? -19.734 2.017 2.496 1.00 85.69 103 ILE A C 1
ATOM 776 O O . ILE A 1 103 ? -20.028 2.046 3.689 1.00 85.69 103 ILE A O 1
ATOM 780 N N . ARG A 1 104 ? -19.277 3.116 1.877 1.00 79.88 104 ARG A N 1
ATOM 781 C CA . ARG A 1 104 ? -18.983 4.388 2.569 1.00 79.88 104 ARG A CA 1
ATOM 782 C C . ARG A 1 104 ? -20.135 4.892 3.439 1.00 79.88 104 ARG A C 1
ATOM 784 O O . ARG A 1 104 ? -19.896 5.512 4.469 1.00 79.88 104 ARG A O 1
ATOM 791 N N . LYS A 1 105 ? -21.383 4.663 3.015 1.00 74.75 105 LYS A N 1
ATOM 792 C CA . LYS A 1 105 ? -22.577 5.125 3.737 1.00 74.75 105 LYS A CA 1
ATOM 793 C C . LYS A 1 105 ? -22.793 4.328 5.022 1.00 74.75 105 LYS A C 1
ATOM 795 O O . LYS A 1 105 ? -23.136 4.924 6.037 1.00 74.75 105 LYS A O 1
ATOM 800 N N . GLU A 1 106 ? -22.516 3.029 4.990 1.00 76.12 106 GLU A N 1
ATOM 801 C CA . GLU A 1 106 ? -22.579 2.134 6.150 1.00 76.12 106 GLU A CA 1
ATOM 802 C C . GLU A 1 106 ? -21.422 2.432 7.116 1.00 76.12 106 GLU A C 1
ATOM 804 O O . GLU A 1 106 ? -21.635 2.609 8.309 1.00 76.12 106 GLU A O 1
ATOM 809 N N . LEU A 1 107 ? -20.204 2.631 6.591 1.00 70.75 107 LEU A N 1
ATOM 810 C CA . LEU A 1 107 ? -19.012 2.943 7.396 1.00 70.75 107 LEU A CA 1
ATOM 811 C C . LEU A 1 107 ? -19.126 4.258 8.184 1.00 70.75 107 LEU A C 1
ATOM 813 O O . LEU A 1 107 ? -18.573 4.391 9.277 1.00 70.75 107 LEU A O 1
ATOM 817 N N . LEU A 1 108 ? -19.817 5.254 7.623 1.00 69.00 108 LEU A N 1
ATOM 818 C CA . LEU A 1 108 ? -20.019 6.554 8.266 1.00 69.00 108 LEU A CA 1
ATOM 819 C C . LEU A 1 108 ? -21.250 6.573 9.188 1.00 69.00 108 LEU A C 1
ATOM 821 O O . LEU A 1 108 ? -21.345 7.445 10.063 1.00 69.00 108 LEU A O 1
ATOM 825 N N . THR A 1 109 ? -22.156 5.602 9.051 1.00 61.81 109 THR A N 1
ATOM 826 C CA . THR A 1 109 ? -23.391 5.514 9.832 1.00 61.81 109 THR A CA 1
ATOM 827 C C . THR A 1 109 ? -23.221 4.589 11.035 1.00 61.81 109 THR A C 1
ATOM 829 O O . THR A 1 109 ? -23.398 3.384 10.963 1.00 61.81 109 THR A O 1
ATOM 832 N N . LYS A 1 110 ? -22.995 5.184 12.207 1.00 55.72 110 LYS A N 1
ATOM 833 C CA . LYS A 1 110 ? -23.445 4.623 13.489 1.00 55.72 110 LYS A CA 1
ATOM 834 C C . LYS A 1 110 ? -24.313 5.685 14.157 1.00 55.72 110 LYS A C 1
ATOM 836 O O . LYS A 1 110 ? -23.821 6.785 14.418 1.00 55.72 110 LYS A O 1
ATOM 841 N N . GLY A 1 111 ? -25.604 5.384 14.301 1.00 53.47 111 GLY A N 1
ATOM 842 C CA . GLY A 1 111 ? -26.657 6.302 14.735 1.00 53.47 111 GLY A CA 1
ATOM 843 C C . GLY A 1 111 ? -26.312 7.128 15.976 1.00 53.47 111 GLY A C 1
ATOM 844 O O . GLY A 1 111 ? -25.523 6.694 16.805 1.00 53.47 111 GLY A O 1
ATOM 845 N N . LYS A 1 112 ? -26.922 8.324 16.035 1.00 44.78 112 LYS A N 1
ATOM 846 C CA . LYS A 1 112 ? -26.990 9.285 17.151 1.00 44.78 112 LYS A CA 1
ATOM 847 C C . LYS A 1 112 ? -25.770 9.288 18.075 1.00 44.78 112 LYS A C 1
ATOM 849 O O . LYS A 1 112 ? -25.619 8.429 18.934 1.00 44.78 112 LYS A O 1
ATOM 854 N N . VAL A 1 113 ? -24.970 10.345 17.952 1.00 47.44 113 VAL A N 1
ATOM 855 C CA . VAL A 1 113 ? -24.028 10.803 18.978 1.00 47.44 113 VAL A CA 1
ATOM 856 C C . VAL A 1 113 ? -24.751 10.814 20.332 1.00 47.44 113 VAL A C 1
ATOM 858 O O . VAL A 1 113 ? -25.479 11.753 20.643 1.00 47.44 113 VAL A O 1
ATOM 861 N N . ILE A 1 114 ? -24.609 9.751 21.125 1.00 47.91 114 ILE A N 1
ATOM 862 C CA . ILE A 1 114 ? -24.940 9.797 22.544 1.00 47.91 114 ILE A CA 1
ATOM 863 C C . ILE A 1 114 ? -23.807 10.612 23.148 1.00 47.91 114 ILE A C 1
ATOM 865 O O . ILE A 1 114 ? -22.680 10.133 23.269 1.00 47.91 114 ILE A O 1
ATOM 869 N N . LEU A 1 115 ? -24.112 11.877 23.428 1.00 48.84 115 LEU A N 1
ATOM 870 C CA . LEU A 1 115 ? -23.316 12.758 24.267 1.00 48.84 115 LEU A CA 1
ATOM 871 C C . LEU A 1 115 ? -23.057 12.009 25.578 1.00 48.84 115 LEU A C 1
ATOM 873 O O . LEU A 1 115 ? -23.956 11.894 26.407 1.00 48.84 115 LEU A O 1
ATOM 877 N N . ILE A 1 116 ? -21.865 11.439 25.749 1.00 53.00 116 ILE A N 1
ATOM 878 C CA . ILE A 1 116 ? -21.454 10.919 27.051 1.00 53.00 116 ILE A CA 1
ATOM 879 C C . ILE A 1 116 ? -21.192 12.165 27.907 1.00 53.00 116 ILE A C 1
ATOM 881 O O . ILE A 1 116 ? -20.306 12.947 27.547 1.00 53.00 116 ILE A O 1
ATOM 885 N N . PRO A 1 117 ? -21.967 12.416 28.978 1.00 47.44 117 PRO A N 1
ATOM 886 C CA . PRO A 1 117 ? -21.709 13.551 29.844 1.00 47.44 117 PRO A CA 1
ATOM 887 C C . PRO A 1 117 ? -20.335 13.360 30.481 1.00 47.44 117 PRO A C 1
ATOM 889 O O . PRO A 1 117 ? -20.014 12.303 31.022 1.00 47.44 117 PRO A O 1
ATOM 892 N N . LYS A 1 118 ? -19.514 14.400 30.360 1.00 52.03 118 LYS A N 1
ATOM 893 C CA . LYS A 1 118 ? -18.192 14.517 30.966 1.00 52.03 118 LYS A CA 1
ATOM 894 C C . LYS A 1 118 ? -18.353 14.348 32.483 1.00 52.03 118 LYS A C 1
ATOM 896 O O . LYS A 1 118 ? -18.880 15.249 33.131 1.00 52.03 118 LYS A O 1
ATOM 901 N N . GLN A 1 119 ? -17.969 13.197 33.034 1.00 49.47 119 GLN A N 1
ATOM 902 C CA . GLN A 1 119 ? -17.841 13.046 34.483 1.00 49.47 119 GLN A CA 1
ATOM 903 C C . GLN A 1 119 ? -16.514 13.689 34.895 1.00 49.47 119 GLN A C 1
ATOM 905 O O . GLN A 1 119 ? -15.461 13.335 34.363 1.00 49.47 119 GLN A O 1
ATOM 910 N N . TYR A 1 120 ? -16.643 14.724 35.726 1.00 55.44 120 TYR A N 1
ATOM 911 C CA . TYR A 1 120 ? -15.578 15.510 36.347 1.00 55.44 120 TYR A CA 1
ATOM 912 C C . TYR A 1 120 ? -14.910 14.722 37.474 1.00 55.44 120 TYR A C 1
ATOM 914 O O . TYR A 1 120 ? -15.632 13.923 38.115 1.00 55.44 120 TYR A O 1
#

Nearest PDB structures (foldseek):
  6kkk-assembly3_C  TM=6.892E-01  e=4.604E-01  Escherichia coli K-12
  6oop-assembly1_A  TM=8.075E-01  e=7.358E+00  Escherichia coli
  5oxp-assembly1_A  TM=7.551E-01  e=6.539E+00  Streptococcus thermophilus LMG 18311

Mean predicted aligned error: 7.5 Å

Sequence (120 aa):
MFLTSIVPLGYIFATLPWHLYLLEALHALGMAMVIPPWGGIFIRHAEKGKEAFCWSLESSGIGISAGVAGITGGLIAKAFGFLPLFLGVSILTMTATFLLFLIRKELLTKGKVILIPKQY

Solvent-accessible surface area (backbone atoms only — not comparable to full-atom values): 6827 Å² total; per-residue (Å²): 76,69,67,37,25,53,36,42,58,52,58,77,74,49,86,50,75,70,50,52,56,54,41,48,52,52,31,50,54,26,45,66,69,38,55,64,59,48,54,57,52,46,61,75,70,48,56,88,94,42,51,71,58,54,50,51,52,51,54,50,49,51,52,52,51,51,51,51,50,49,54,54,47,51,52,43,34,72,74,70,33,62,65,63,47,30,54,50,53,24,53,52,37,44,48,52,39,51,53,52,62,69,46,43,66,61,73,71,58,71,81,76,87,73,80,74,78,84,82,127